Protein AF-A0A9C6TSB6-F1 (afdb_monomer_lite)

Radius of gyration: 15.81 Å; chains: 1; bounding box: 35×29×59 Å

Foldseek 3Di:
DDPFDADQDPPDRFGKGWDWDQDPQQKIWIFTDGPDDPHTQKIWIKHQPDDPVLVVVQFRIKDFMWGADPVVRDTDTDDIDTHGDDDPPDPDD

Secondary structure (DSSP, 8-state):
--------BTTB----EEEEEE-TTSEEEEEEESTT-SS--EEEEEES---HHHHHTTEEEEEEEEEEETTTTEEEEEEEEEEE---PPP---

Sequence (93 aa):
MHHGITFTTTGSRTRTRARMEESSNGNLHIVGSFKTDVDPNFKLCLTSRVSAADFNMGYCMTGTLERGCKRTNSFQVTHFAVIRRLEVPTPTT

pLDDT: mean 78.32, std 17.12, range [33.25, 95.0]

Structure (mmCIF, N/CA/C/O backbone):
data_AF-A0A9C6TSB6-F1
#
_entry.id   AF-A0A9C6TSB6-F1
#
loop_
_atom_site.group_PDB
_atom_site.id
_atom_site.type_symbol
_atom_site.label_atom_id
_atom_site.label_alt_id
_atom_site.label_comp_id
_atom_site.label_asym_id
_atom_site.label_entity_id
_atom_site.label_seq_id
_atom_site.pdbx_PDB_ins_code
_atom_site.Cartn_x
_atom_site.Cartn_y
_atom_site.Cartn_z
_atom_site.occupancy
_atom_site.B_iso_or_equiv
_atom_site.auth_seq_id
_atom_site.auth_comp_id
_atom_site.auth_asym_id
_atom_site.auth_atom_id
_atom_site.pdbx_PDB_model_num
ATOM 1 N N . MET A 1 1 ? -13.245 20.448 -3.536 1.00 3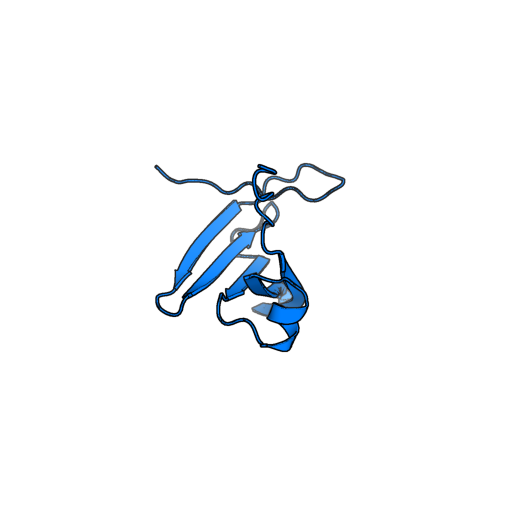3.25 1 MET A N 1
ATOM 2 C CA . MET A 1 1 ? -13.895 19.166 -3.886 1.00 33.25 1 MET A CA 1
ATOM 3 C C . MET A 1 1 ? -13.148 18.055 -3.157 1.00 33.25 1 MET A C 1
ATOM 5 O O . MET A 1 1 ? -11.970 17.878 -3.421 1.00 33.25 1 MET A O 1
ATOM 9 N N . HIS A 1 2 ? -13.764 17.379 -2.182 1.00 36.16 2 HIS A N 1
ATOM 10 C CA . HIS A 1 2 ? -13.146 16.227 -1.510 1.00 36.16 2 HIS A CA 1
ATOM 11 C C . HIS A 1 2 ? -13.446 14.969 -2.332 1.00 36.16 2 HIS A C 1
ATOM 13 O O . HIS A 1 2 ? -14.573 14.476 -2.312 1.00 36.16 2 HIS A O 1
ATOM 19 N N . HIS A 1 3 ? -12.464 14.457 -3.074 1.00 40.41 3 HIS A N 1
ATOM 20 C CA . HIS A 1 3 ? -12.601 13.172 -3.757 1.00 40.41 3 HIS A CA 1
ATOM 21 C C . HIS A 1 3 ? -12.567 12.044 -2.716 1.00 40.41 3 HIS A C 1
ATOM 23 O O . HIS A 1 3 ? -11.511 11.645 -2.234 1.00 40.41 3 HIS A O 1
ATOM 29 N N . GLY A 1 4 ? -13.747 11.570 -2.311 1.00 44.25 4 GLY A N 1
ATOM 30 C CA . GLY A 1 4 ? -13.883 10.405 -1.443 1.00 44.25 4 GLY A CA 1
ATOM 31 C C . GLY A 1 4 ? -13.622 9.125 -2.232 1.00 44.25 4 GLY A C 1
ATOM 32 O O . GLY A 1 4 ? -14.398 8.777 -3.119 1.00 44.25 4 GLY A O 1
ATOM 33 N N . ILE A 1 5 ? -12.545 8.415 -1.907 1.00 48.78 5 ILE A N 1
ATOM 34 C CA . ILE A 1 5 ? -12.221 7.129 -2.533 1.00 48.78 5 ILE A CA 1
ATOM 35 C C . ILE A 1 5 ? -13.105 6.041 -1.918 1.00 48.78 5 ILE A C 1
ATOM 37 O O . ILE A 1 5 ? -13.153 5.876 -0.699 1.00 48.78 5 ILE A O 1
ATOM 41 N N . THR A 1 6 ? -13.823 5.303 -2.766 1.00 47.38 6 THR A N 1
ATOM 42 C CA . THR A 1 6 ? -14.672 4.179 -2.351 1.00 47.38 6 THR A CA 1
ATOM 43 C C . THR A 1 6 ? -13.937 2.870 -2.605 1.00 47.38 6 THR A C 1
ATOM 45 O O . THR A 1 6 ? -13.818 2.431 -3.745 1.00 47.38 6 THR A O 1
ATOM 48 N N . PHE A 1 7 ? -13.465 2.227 -1.540 1.00 46.84 7 PHE A N 1
ATOM 49 C CA . PHE A 1 7 ? -12.916 0.873 -1.609 1.00 46.84 7 PHE A CA 1
ATOM 50 C C . PHE A 1 7 ? -14.062 -0.145 -1.623 1.00 46.84 7 PHE A C 1
ATOM 52 O O . PHE A 1 7 ? -14.988 -0.042 -0.819 1.00 46.84 7 PHE A O 1
ATOM 59 N N . THR A 1 8 ? -14.011 -1.121 -2.532 1.00 43.59 8 THR A N 1
ATOM 60 C CA . THR A 1 8 ? -14.965 -2.239 -2.597 1.00 43.59 8 THR A CA 1
ATOM 61 C C . THR A 1 8 ? -14.220 -3.552 -2.399 1.00 43.59 8 THR A C 1
ATOM 63 O O . THR A 1 8 ? -13.316 -3.878 -3.159 1.00 43.59 8 THR A O 1
ATOM 66 N N . THR A 1 9 ? -14.584 -4.303 -1.363 1.00 44.69 9 THR A N 1
ATOM 67 C CA . THR A 1 9 ? -14.160 -5.696 -1.183 1.00 44.69 9 THR A CA 1
ATOM 68 C C . THR A 1 9 ? -15.144 -6.623 -1.893 1.00 44.69 9 THR A C 1
ATOM 70 O O . THR A 1 9 ? -16.358 -6.401 -1.870 1.00 44.69 9 THR A O 1
ATOM 73 N N . THR A 1 10 ? -14.628 -7.666 -2.538 1.00 40.88 10 THR A N 1
ATOM 74 C CA . THR A 1 10 ? -15.428 -8.707 -3.188 1.00 40.88 10 THR A CA 1
ATOM 75 C C . THR A 1 10 ? -16.298 -9.419 -2.143 1.00 40.88 10 THR A C 1
ATOM 77 O O . THR A 1 10 ? -15.789 -10.014 -1.200 1.00 40.88 10 THR A O 1
ATOM 80 N N . GLY A 1 11 ? -17.627 -9.311 -2.271 1.00 45.41 11 GLY A N 1
ATOM 81 C CA . GLY A 1 11 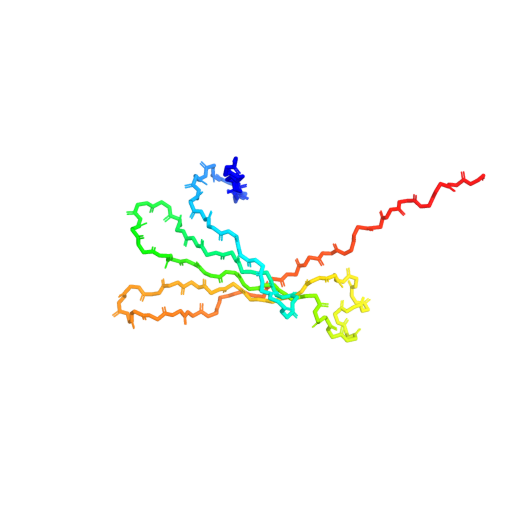? -18.603 -10.058 -1.457 1.00 45.41 11 GLY A CA 1
ATOM 82 C C . GLY A 1 11 ? -19.544 -9.230 -0.569 1.00 45.41 11 GLY A C 1
ATOM 83 O O . GLY A 1 11 ? -20.620 -9.709 -0.233 1.00 45.41 11 GLY A O 1
ATOM 84 N N . SER A 1 12 ? -19.219 -7.978 -0.221 1.00 51.47 12 SER A N 1
ATOM 85 C CA . SER A 1 12 ? -20.151 -7.084 0.492 1.00 51.47 12 SER A CA 1
ATOM 86 C C . SER A 1 12 ? -19.773 -5.617 0.307 1.00 51.47 12 SER A C 1
ATOM 88 O O . SER A 1 12 ? -18.651 -5.201 0.604 1.00 51.47 12 SER A O 1
ATOM 90 N N . ARG A 1 13 ? -20.724 -4.803 -0.169 1.00 54.81 13 ARG A N 1
ATOM 91 C CA . ARG A 1 13 ? -20.518 -3.380 -0.473 1.00 54.81 13 ARG A CA 1
ATOM 92 C C . ARG A 1 13 ? -20.461 -2.559 0.821 1.00 54.81 13 ARG A C 1
ATOM 94 O O . ARG A 1 13 ? -21.423 -1.916 1.240 1.00 54.81 13 ARG A O 1
ATOM 101 N N . THR A 1 14 ? -19.307 -2.596 1.476 1.00 57.72 14 THR A N 1
ATOM 102 C CA . THR A 1 14 ? -19.065 -1.893 2.737 1.00 57.72 14 THR A CA 1
ATOM 103 C C . THR A 1 14 ? -18.480 -0.514 2.453 1.00 57.72 14 THR A C 1
ATOM 105 O O . THR A 1 14 ? -17.426 -0.393 1.844 1.00 57.72 14 THR A O 1
ATOM 108 N N . ARG A 1 15 ? -19.169 0.551 2.883 1.00 62.44 15 ARG A N 1
ATOM 109 C CA . ARG A 1 15 ? -18.668 1.925 2.744 1.00 62.44 15 ARG A CA 1
ATOM 110 C C . ARG A 1 15 ? -17.549 2.177 3.759 1.00 62.44 15 ARG A C 1
ATOM 112 O O . ARG A 1 15 ? -17.814 2.217 4.959 1.00 62.44 15 ARG A O 1
ATOM 119 N N . THR A 1 16 ? -16.335 2.366 3.261 1.00 71.25 16 THR A N 1
ATOM 120 C CA . THR A 1 16 ? -15.146 2.744 4.038 1.00 71.25 16 THR A CA 1
ATOM 121 C C . THR A 1 16 ? -14.962 4.259 3.983 1.00 71.25 16 THR A C 1
ATOM 123 O O . THR A 1 16 ? -15.163 4.863 2.928 1.00 71.25 16 THR A O 1
ATOM 126 N N . ARG A 1 17 ? -14.597 4.889 5.105 1.00 75.88 17 ARG A N 1
ATOM 127 C CA . ARG A 1 17 ? -14.116 6.280 5.108 1.00 75.88 17 ARG A CA 1
ATOM 128 C C . ARG A 1 17 ? -12.600 6.247 5.149 1.00 75.88 17 ARG A C 1
ATOM 130 O O . ARG A 1 17 ? -12.040 5.625 6.043 1.00 75.88 17 ARG A O 1
ATOM 137 N N . ALA A 1 18 ? -11.954 6.895 4.191 1.00 81.00 18 ALA A N 1
ATOM 138 C CA . ALA A 1 18 ? -10.505 6.968 4.134 1.00 81.00 18 ALA A CA 1
ATOM 139 C C . ALA A 1 18 ? -10.059 8.317 3.579 1.00 81.00 18 ALA A C 1
ATOM 141 O O . ALA A 1 18 ? -10.748 8.914 2.746 1.00 81.00 18 ALA A O 1
ATOM 142 N N . ARG A 1 19 ? -8.896 8.769 4.038 1.00 85.12 19 ARG A N 1
ATOM 143 C CA . ARG A 1 19 ? -8.158 9.896 3.483 1.00 85.12 19 ARG A CA 1
ATOM 144 C C . ARG A 1 19 ? -6.933 9.357 2.761 1.00 85.12 19 ARG A C 1
ATOM 146 O O . ARG A 1 19 ? -6.274 8.442 3.248 1.00 85.12 19 ARG A O 1
ATOM 153 N N . MET A 1 20 ? -6.660 9.935 1.601 1.00 88.19 20 MET A N 1
ATOM 154 C CA . MET A 1 20 ? -5.440 9.703 0.848 1.00 88.19 20 MET A CA 1
ATOM 155 C C . MET A 1 20 ? -4.532 10.921 1.004 1.00 88.19 20 MET A C 1
ATOM 157 O O . MET A 1 20 ? -4.997 12.056 0.887 1.00 88.19 20 MET A O 1
ATOM 161 N N . GLU A 1 21 ? -3.262 10.674 1.289 1.00 89.31 21 GLU A N 1
ATOM 162 C CA . GLU A 1 21 ? -2.220 11.684 1.426 1.00 89.31 21 GLU A CA 1
ATOM 163 C C . GLU A 1 21 ? -0.981 11.221 0.665 1.00 89.31 21 GLU A C 1
ATOM 165 O O . GLU A 1 21 ? -0.437 10.144 0.920 1.00 89.31 21 GLU A O 1
ATOM 170 N N . GLU A 1 22 ? -0.544 12.037 -0.284 1.00 86.75 22 GLU A N 1
ATOM 171 C CA . GLU A 1 22 ? 0.741 11.860 -0.946 1.00 86.75 22 GLU A CA 1
ATOM 172 C C . GLU A 1 22 ? 1.836 12.505 -0.092 1.00 86.75 22 GLU A C 1
ATOM 174 O O . GLU A 1 22 ? 1.710 13.639 0.371 1.00 86.75 22 GLU A O 1
ATOM 179 N N . SER A 1 23 ? 2.911 11.764 0.139 1.00 84.19 23 SER A N 1
ATOM 180 C CA . SER A 1 23 ? 4.121 12.248 0.790 1.00 84.19 23 SER A CA 1
ATOM 181 C C . SER A 1 23 ? 5.129 12.712 -0.254 1.00 84.19 23 SER A C 1
ATOM 183 O O . SER A 1 23 ? 5.284 12.097 -1.307 1.00 84.19 23 SER A O 1
ATOM 185 N N . SER A 1 24 ? 5.902 13.746 0.079 1.00 79.06 24 SER A N 1
ATOM 186 C CA . SER A 1 24 ? 6.924 14.346 -0.797 1.00 79.06 24 SER A CA 1
ATOM 187 C C . SER A 1 24 ? 8.026 13.384 -1.263 1.00 79.06 24 SER A C 1
ATOM 189 O O . SER A 1 24 ? 8.797 13.705 -2.161 1.00 79.06 24 SER A O 1
ATOM 191 N N . ASN A 1 25 ? 8.119 12.197 -0.664 1.00 83.12 25 ASN A N 1
ATOM 192 C CA . ASN A 1 25 ? 9.081 11.157 -1.011 1.00 83.12 25 ASN A CA 1
ATOM 193 C C . ASN A 1 25 ? 8.565 10.145 -2.057 1.00 83.12 25 ASN A C 1
ATOM 195 O O . ASN A 1 25 ? 9.295 9.193 -2.358 1.00 83.12 25 ASN A O 1
ATOM 199 N N . GLY A 1 26 ? 7.360 10.351 -2.601 1.00 80.12 26 GLY A N 1
ATOM 200 C CA . GLY A 1 26 ? 6.713 9.458 -3.568 1.00 80.12 26 GLY A CA 1
ATOM 201 C C . GLY A 1 26 ? 5.923 8.316 -2.925 1.00 80.12 26 GLY A C 1
ATOM 202 O O . GLY A 1 26 ? 5.578 7.349 -3.607 1.00 80.12 26 GLY A O 1
ATOM 203 N N . ASN A 1 27 ? 5.660 8.401 -1.616 1.00 89.19 27 ASN A N 1
ATOM 204 C CA . ASN A 1 27 ? 4.784 7.462 -0.928 1.00 89.19 27 ASN A CA 1
ATOM 205 C C . ASN A 1 27 ? 3.340 7.958 -0.943 1.00 89.19 27 ASN A C 1
ATOM 207 O O . ASN A 1 27 ? 3.063 9.135 -0.729 1.00 89.19 27 ASN A O 1
ATOM 211 N N . LEU A 1 28 ? 2.412 7.030 -1.115 1.00 91.19 28 LEU A N 1
ATOM 212 C CA . LEU A 1 28 ? 0.984 7.249 -1.032 1.00 91.19 28 LEU A CA 1
ATOM 213 C C . LEU A 1 28 ? 0.449 6.552 0.214 1.00 91.19 28 LEU A C 1
ATOM 215 O O . LEU A 1 28 ? 0.530 5.329 0.348 1.00 91.19 28 LEU A O 1
ATOM 219 N N . HIS A 1 29 ? -0.119 7.333 1.122 1.00 90.88 29 HIS A N 1
ATOM 220 C CA . HIS A 1 29 ? -0.751 6.828 2.327 1.00 90.88 29 HIS A CA 1
ATOM 221 C C . HIS A 1 29 ? -2.263 6.907 2.189 1.00 90.88 29 HIS A C 1
ATOM 223 O O . HIS A 1 29 ? -2.826 7.952 1.877 1.00 90.88 29 HIS A O 1
ATOM 229 N N . ILE A 1 30 ? -2.933 5.793 2.452 1.00 90.88 30 ILE A N 1
ATOM 230 C CA . ILE A 1 30 ? -4.386 5.723 2.537 1.00 90.88 30 ILE A CA 1
ATOM 231 C C . ILE A 1 30 ? -4.709 5.244 3.943 1.00 90.88 30 ILE A C 1
ATOM 233 O O . ILE A 1 30 ? -4.430 4.103 4.309 1.00 90.88 30 ILE A O 1
ATOM 237 N N . VAL A 1 31 ? -5.294 6.124 4.740 1.00 88.81 31 VAL A N 1
ATOM 238 C CA . VAL A 1 31 ? -5.620 5.861 6.141 1.00 88.81 31 VAL A CA 1
ATOM 239 C C . VAL A 1 31 ? -7.125 5.946 6.295 1.00 88.81 31 VAL A C 1
ATOM 241 O O . VAL A 1 31 ? -7.748 6.899 5.822 1.00 88.81 31 VAL A O 1
ATOM 244 N N . GLY A 1 32 ? -7.735 4.955 6.931 1.00 86.00 32 GLY A N 1
ATOM 245 C CA . GLY A 1 32 ? -9.183 4.941 7.053 1.00 86.00 32 GLY A CA 1
ATOM 246 C C . GLY A 1 32 ? -9.728 3.929 8.038 1.00 86.00 32 GLY A C 1
ATOM 247 O O . GLY A 1 32 ? -8.991 3.243 8.746 1.00 86.00 32 GLY A O 1
ATOM 248 N N . SER A 1 33 ? -11.055 3.847 8.043 1.00 80.75 33 SER A N 1
ATOM 249 C CA . SER A 1 33 ? -11.816 2.976 8.927 1.00 80.75 33 SER A CA 1
ATOM 250 C C . SER A 1 33 ? -12.867 2.191 8.146 1.00 80.75 33 SER A C 1
ATOM 252 O O . SER A 1 33 ? -13.738 2.762 7.477 1.00 80.75 33 SER A O 1
ATOM 254 N N . PHE A 1 34 ? -12.819 0.865 8.251 1.00 73.62 34 PHE A N 1
ATOM 255 C CA . PHE A 1 34 ? -13.968 0.000 7.983 1.00 73.62 34 PHE A CA 1
ATOM 256 C C . PHE A 1 34 ? -15.042 0.296 9.049 1.00 73.62 34 PHE A C 1
ATOM 258 O O . PHE A 1 34 ? -14.678 0.475 10.203 1.00 73.62 34 PHE A O 1
ATOM 265 N N . LYS A 1 35 ? -16.317 0.432 8.649 1.00 68.12 35 LYS A N 1
ATOM 266 C CA . LYS A 1 35 ? -17.489 0.942 9.414 1.00 68.12 35 LYS A CA 1
ATOM 267 C C . LYS A 1 35 ? -17.408 0.995 10.965 1.00 68.12 35 LYS A C 1
ATOM 269 O O . LYS A 1 35 ? -16.958 0.063 11.614 1.00 68.12 35 LYS A O 1
ATOM 274 N N . THR A 1 36 ? -18.027 2.056 11.509 1.00 58.22 36 THR A N 1
ATOM 275 C CA . THR A 1 36 ? -18.335 2.399 12.927 1.00 58.22 36 THR A CA 1
ATOM 276 C C . THR A 1 36 ? -17.213 2.905 13.829 1.00 58.22 36 THR A C 1
ATOM 278 O O . THR A 1 36 ? -17.524 3.448 14.884 1.00 58.22 36 THR A O 1
ATOM 281 N N . ASP A 1 37 ? -15.954 2.842 13.405 1.00 60.28 37 ASP A N 1
ATOM 282 C CA . ASP A 1 37 ? -14.850 3.345 14.226 1.00 60.28 37 ASP A CA 1
ATOM 283 C C . ASP A 1 37 ? -14.471 4.788 13.910 1.00 60.28 37 ASP A C 1
ATOM 285 O O . ASP A 1 37 ? -14.338 5.167 12.745 1.00 60.28 37 ASP A O 1
ATOM 289 N N . VAL A 1 38 ? -14.315 5.582 14.975 1.00 60.03 38 VAL A N 1
ATOM 290 C CA . VAL A 1 38 ? -13.825 6.968 14.921 1.00 60.03 38 VAL A CA 1
ATOM 291 C C . VAL A 1 38 ? -12.336 6.987 14.567 1.00 60.03 38 VAL A C 1
ATOM 293 O O . VAL A 1 38 ? -11.905 7.836 13.790 1.00 60.03 38 VAL A O 1
ATOM 296 N N . ASP A 1 39 ? -11.581 6.005 15.065 1.00 62.25 39 ASP A N 1
ATOM 297 C CA . ASP A 1 39 ? -10.147 5.881 14.821 1.00 62.25 39 ASP A CA 1
ATOM 298 C C . ASP A 1 39 ? -9.845 5.088 13.541 1.00 62.25 39 ASP A C 1
ATOM 300 O O . ASP A 1 39 ? -10.582 4.144 13.209 1.00 62.25 39 ASP A O 1
ATOM 304 N N . PRO A 1 40 ? -8.752 5.417 12.823 1.00 61.81 40 PRO A N 1
ATOM 305 C CA . PRO A 1 40 ? -8.298 4.636 11.684 1.00 61.81 40 PRO A CA 1
ATOM 306 C C . PRO A 1 40 ? -8.032 3.190 12.090 1.00 61.81 40 PRO A C 1
ATOM 308 O O . PRO A 1 40 ? -7.175 2.911 12.927 1.00 61.81 40 PRO A O 1
ATOM 311 N N . ASN A 1 41 ? -8.743 2.251 11.472 1.00 81.25 41 ASN A N 1
ATOM 312 C CA . ASN A 1 41 ? -8.514 0.825 11.694 1.00 81.25 41 ASN A CA 1
ATOM 313 C C . ASN A 1 41 ? -7.670 0.181 10.592 1.00 81.25 41 ASN A C 1
ATOM 315 O O . ASN A 1 41 ? -7.362 -1.010 10.682 1.00 81.25 41 ASN A O 1
ATOM 319 N N . PHE A 1 42 ? -7.236 0.957 9.598 1.00 88.19 42 PHE A N 1
ATOM 320 C CA . PHE A 1 42 ? -6.198 0.539 8.671 1.00 88.19 42 PHE A CA 1
ATOM 321 C C . PHE A 1 42 ? -5.339 1.701 8.167 1.00 88.19 42 PHE A C 1
ATOM 323 O O . PHE A 1 42 ? -5.768 2.857 8.100 1.00 88.19 42 PHE A O 1
ATOM 330 N N . LYS A 1 43 ? -4.126 1.343 7.751 1.00 91.25 43 LYS A N 1
ATOM 331 C CA . LYS A 1 43 ? -3.182 2.197 7.040 1.00 91.25 43 LYS A CA 1
ATOM 332 C C . LYS A 1 43 ? -2.582 1.401 5.892 1.00 91.25 43 LYS A C 1
ATOM 334 O O . LYS A 1 43 ? -1.955 0.371 6.099 1.00 91.25 43 LYS A O 1
ATOM 339 N N . LEU A 1 44 ? -2.796 1.872 4.676 1.00 92.88 44 LEU A N 1
ATOM 340 C CA . LEU A 1 44 ? -2.152 1.364 3.477 1.00 92.88 44 LEU A CA 1
ATOM 341 C C . LEU A 1 44 ? -1.042 2.340 3.094 1.00 92.88 44 LEU A C 1
ATOM 343 O O . LEU A 1 44 ? -1.286 3.535 2.935 1.00 92.88 44 LEU A O 1
ATOM 347 N N . CYS A 1 45 ? 0.176 1.828 2.983 1.00 94.06 45 CYS A N 1
ATOM 348 C C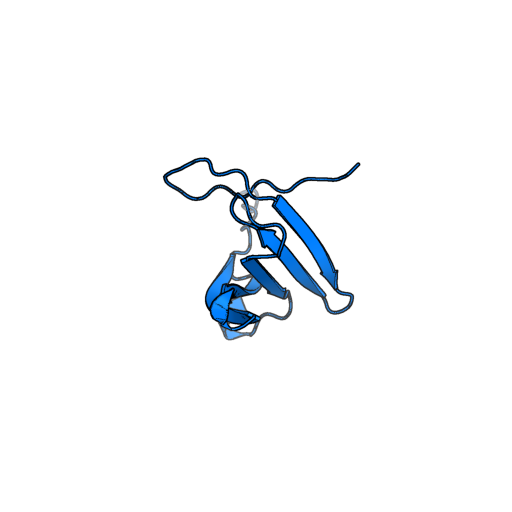A . CYS A 1 45 ? 1.332 2.547 2.471 1.00 94.06 45 CYS A CA 1
ATOM 349 C C . CYS A 1 45 ? 1.693 1.952 1.115 1.00 94.06 45 CYS A C 1
ATOM 351 O O . CYS A 1 45 ? 1.852 0.738 1.007 1.00 94.06 45 CYS A O 1
ATOM 353 N N . LEU A 1 46 ? 1.825 2.794 0.100 1.00 94.69 46 LEU A N 1
ATOM 354 C CA . LEU A 1 46 ? 2.334 2.433 -1.216 1.00 94.69 46 LEU A CA 1
ATOM 355 C C . LEU A 1 46 ? 3.508 3.348 -1.547 1.00 94.69 46 LEU A C 1
ATOM 357 O O . LEU A 1 46 ? 3.509 4.514 -1.167 1.00 94.69 46 LEU A O 1
ATOM 361 N N . THR A 1 47 ? 4.504 2.843 -2.258 1.00 93.69 47 THR A N 1
ATOM 362 C CA . THR A 1 47 ? 5.644 3.623 -2.732 1.00 93.69 47 THR A CA 1
ATOM 363 C C . THR A 1 47 ? 5.911 3.332 -4.195 1.00 93.69 47 THR A C 1
ATOM 365 O O . THR A 1 47 ? 5.804 2.189 -4.643 1.00 93.69 47 THR A O 1
ATOM 368 N N . SER A 1 48 ? 6.282 4.373 -4.935 1.00 90.88 48 SER A N 1
ATOM 369 C CA . SER A 1 48 ? 6.820 4.253 -6.292 1.00 90.88 48 SER A CA 1
ATOM 370 C C . SER A 1 48 ? 8.287 3.813 -6.312 1.00 90.88 48 SER A C 1
ATOM 372 O O . SER A 1 48 ? 8.824 3.508 -7.375 1.00 90.88 48 SER A O 1
ATOM 374 N N . ARG A 1 49 ? 8.951 3.740 -5.149 1.00 91.69 49 ARG A N 1
ATOM 375 C CA . ARG A 1 49 ? 10.317 3.214 -5.007 1.00 91.69 49 ARG A CA 1
ATOM 376 C C . ARG A 1 49 ? 10.302 1.689 -5.010 1.00 91.69 49 ARG A C 1
ATOM 378 O O . ARG A 1 49 ? 10.544 1.042 -3.994 1.00 91.69 49 ARG A O 1
ATOM 385 N N . VAL A 1 50 ? 9.972 1.126 -6.163 1.00 92.12 50 VAL A N 1
ATOM 386 C CA . VAL A 1 50 ? 9.893 -0.320 -6.372 1.00 92.12 50 VAL A CA 1
ATOM 387 C C . VAL A 1 50 ? 11.289 -0.928 -6.495 1.00 92.12 50 VAL A C 1
ATOM 389 O O . VAL A 1 50 ? 12.178 -0.345 -7.117 1.00 92.12 50 VAL A O 1
ATOM 392 N N . SER A 1 51 ? 11.490 -2.111 -5.910 1.00 92.38 51 SER A N 1
ATOM 393 C CA . SER A 1 51 ? 12.735 -2.865 -6.083 1.00 92.38 51 SER A CA 1
ATOM 394 C C . SER A 1 51 ? 12.875 -3.366 -7.526 1.00 92.38 51 SER A C 1
ATOM 396 O O . SER A 1 51 ? 11.879 -3.517 -8.234 1.00 92.38 51 SER A O 1
ATOM 398 N N . ALA A 1 52 ? 14.096 -3.689 -7.966 1.00 94.25 52 ALA A N 1
ATOM 399 C CA . ALA A 1 52 ? 14.308 -4.271 -9.296 1.00 94.25 52 ALA A CA 1
ATOM 400 C C . ALA A 1 52 ? 13.537 -5.594 -9.486 1.00 94.25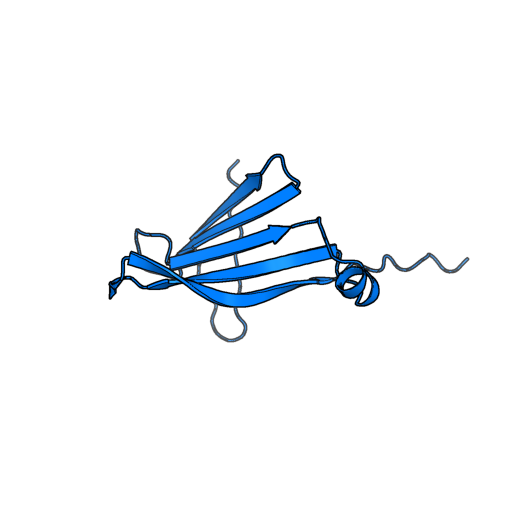 52 ALA A C 1
ATOM 402 O O . ALA A 1 52 ? 13.018 -5.860 -10.567 1.00 94.25 52 ALA A O 1
ATOM 403 N N . ALA A 1 53 ? 13.412 -6.399 -8.425 1.00 94.56 53 ALA A N 1
ATOM 404 C CA . ALA A 1 53 ? 12.644 -7.641 -8.454 1.00 94.56 53 ALA A CA 1
ATOM 405 C C . ALA A 1 53 ? 11.142 -7.376 -8.654 1.00 94.56 53 ALA A C 1
ATOM 407 O O . ALA A 1 53 ? 10.522 -7.975 -9.529 1.00 94.56 53 ALA A O 1
ATOM 408 N N . ASP A 1 54 ? 10.570 -6.437 -7.899 1.00 92.19 54 ASP A N 1
ATOM 409 C CA . ASP A 1 54 ? 9.157 -6.061 -8.026 1.00 92.19 54 ASP A CA 1
ATOM 410 C C . ASP A 1 54 ? 8.849 -5.400 -9.369 1.00 92.19 54 ASP A C 1
ATOM 412 O O . ASP A 1 54 ? 7.804 -5.651 -9.974 1.00 92.19 54 ASP A O 1
ATOM 416 N N . PHE A 1 55 ? 9.783 -4.592 -9.870 1.00 92.25 55 PHE A N 1
ATOM 417 C CA . PHE A 1 55 ? 9.688 -3.993 -11.192 1.00 92.25 55 PHE A CA 1
ATOM 418 C C . PHE A 1 55 ? 9.670 -5.060 -12.293 1.00 92.25 55 PHE A C 1
ATOM 420 O O . PHE A 1 55 ? 8.830 -4.994 -13.191 1.00 92.25 55 PHE A O 1
ATOM 427 N N . ASN A 1 56 ? 10.532 -6.077 -12.193 1.00 94.44 56 ASN A N 1
ATOM 428 C CA . ASN A 1 56 ? 10.561 -7.207 -13.126 1.00 94.44 56 ASN A CA 1
ATOM 429 C C . ASN A 1 56 ? 9.287 -8.063 -13.060 1.00 94.44 56 ASN A C 1
ATOM 431 O O . ASN A 1 56 ? 8.903 -8.665 -14.058 1.00 94.44 56 ASN A O 1
ATOM 435 N N . MET A 1 57 ? 8.594 -8.080 -11.918 1.00 92.19 57 MET A N 1
ATOM 436 C CA . MET A 1 57 ? 7.267 -8.696 -11.781 1.00 92.19 57 MET A CA 1
ATOM 437 C C . MET A 1 57 ? 6.127 -7.830 -12.351 1.00 92.19 57 MET A C 1
ATOM 439 O O . MET A 1 57 ? 4.963 -8.240 -12.327 1.00 92.19 57 MET A O 1
ATOM 443 N N . GLY A 1 58 ? 6.442 -6.644 -12.880 1.00 92.62 58 GLY A N 1
ATOM 444 C CA . GLY A 1 58 ? 5.486 -5.744 -13.517 1.00 92.62 58 GLY A CA 1
ATOM 445 C C . GLY A 1 58 ? 4.750 -4.823 -12.545 1.00 92.62 58 GLY A C 1
ATOM 446 O O . GLY A 1 58 ? 3.693 -4.297 -12.899 1.00 92.62 58 GLY A O 1
ATOM 447 N N . TYR A 1 59 ? 5.261 -4.605 -11.331 1.00 93.56 59 TYR A N 1
ATOM 448 C CA . TYR A 1 59 ? 4.649 -3.688 -10.366 1.00 93.56 59 TYR A CA 1
ATOM 449 C C . TYR A 1 59 ? 5.154 -2.248 -10.543 1.00 93.56 59 TYR A C 1
ATOM 451 O O . TYR A 1 59 ? 6.335 -2.012 -10.789 1.00 93.56 59 TYR A O 1
ATOM 459 N N . CYS A 1 60 ? 4.248 -1.272 -10.432 1.00 91.62 60 CYS A N 1
ATOM 460 C CA . CYS A 1 60 ? 4.575 0.161 -10.433 1.00 91.62 60 CYS A CA 1
ATOM 461 C C . CYS A 1 60 ? 4.580 0.775 -9.032 1.00 91.62 60 CYS A C 1
ATOM 463 O O . CYS A 1 60 ? 5.202 1.813 -8.827 1.00 91.62 60 CYS A O 1
ATOM 465 N N . MET A 1 61 ? 3.890 0.149 -8.079 1.00 93.12 61 MET A N 1
ATOM 466 C CA . MET A 1 61 ? 3.935 0.523 -6.673 1.00 93.12 61 MET A CA 1
ATOM 467 C C . MET A 1 61 ? 3.862 -0.720 -5.800 1.00 93.12 61 MET A C 1
ATOM 469 O O . MET A 1 61 ? 3.153 -1.677 -6.125 1.00 93.12 61 MET A O 1
ATOM 473 N N . THR A 1 62 ? 4.554 -0.676 -4.670 1.00 95.00 62 THR A N 1
ATOM 474 C CA . THR A 1 62 ? 4.528 -1.726 -3.649 1.00 95.00 62 THR A CA 1
ATOM 475 C C . THR A 1 62 ? 4.359 -1.118 -2.269 1.00 95.00 62 THR A C 1
ATOM 477 O O . THR A 1 62 ? 4.559 0.078 -2.067 1.00 95.00 62 THR A O 1
ATOM 480 N N . GLY A 1 63 ? 3.976 -1.934 -1.298 1.00 94.75 63 GLY A N 1
ATOM 481 C CA . GLY A 1 63 ? 3.962 -1.535 0.095 1.00 94.75 63 GLY A CA 1
ATOM 482 C C . GLY A 1 63 ? 3.165 -2.495 0.959 1.00 94.75 63 GLY A C 1
ATOM 483 O O . GLY A 1 63 ? 3.131 -3.701 0.705 1.00 94.75 63 GLY A O 1
ATOM 484 N N . THR A 1 64 ? 2.554 -1.971 2.013 1.00 95.00 64 THR A N 1
ATOM 485 C CA . THR A 1 64 ? 1.967 -2.777 3.085 1.00 95.00 64 THR A CA 1
ATOM 486 C C . THR A 1 64 ? 0.608 -2.249 3.512 1.00 95.00 64 THR A C 1
ATOM 488 O O . THR A 1 64 ? 0.354 -1.043 3.539 1.00 95.00 64 THR A O 1
ATOM 491 N N . LEU A 1 65 ? -0.270 -3.182 3.873 1.00 91.94 65 LEU A N 1
ATOM 492 C CA . LEU A 1 65 ? -1.525 -2.902 4.551 1.00 91.94 65 LEU A CA 1
ATOM 493 C C . LEU A 1 65 ? -1.393 -3.271 6.024 1.00 91.94 65 LEU A C 1
ATOM 495 O O . LEU A 1 65 ? -1.240 -4.442 6.388 1.00 91.94 65 LEU A O 1
ATOM 499 N N . GLU A 1 66 ? -1.526 -2.267 6.870 1.00 92.69 66 GLU A N 1
ATOM 500 C CA . GLU A 1 66 ? -1.552 -2.396 8.313 1.00 92.69 66 GLU A CA 1
ATOM 501 C C . GLU A 1 66 ? -2.987 -2.299 8.822 1.00 92.69 66 GLU A C 1
ATOM 503 O O . GLU A 1 66 ? -3.760 -1.445 8.385 1.00 92.69 66 GLU A O 1
ATOM 508 N N . ARG A 1 67 ? -3.341 -3.157 9.778 1.00 87.81 67 ARG A N 1
ATOM 509 C CA . ARG A 1 67 ? -4.614 -3.106 10.497 1.00 87.81 67 ARG A CA 1
ATOM 510 C C . ARG A 1 67 ? -4.375 -2.623 11.922 1.00 87.81 67 ARG A C 1
ATOM 512 O O . ARG A 1 67 ? -3.463 -3.099 12.594 1.00 87.81 67 ARG A O 1
ATOM 519 N N . GLY A 1 68 ? -5.209 -1.700 12.384 1.00 86.94 68 GLY A N 1
ATOM 520 C CA . GLY A 1 68 ? -5.199 -1.222 13.762 1.00 86.94 68 GLY A CA 1
ATOM 521 C C . GLY A 1 68 ? -5.783 -2.264 14.720 1.00 86.94 68 GLY A C 1
ATOM 522 O O . GLY A 1 68 ? -6.865 -2.810 14.484 1.00 86.94 68 GLY A O 1
ATOM 523 N N . CYS A 1 69 ? -5.082 -2.525 15.820 1.00 79.31 69 CYS A N 1
ATOM 524 C CA . CYS A 1 69 ? -5.547 -3.322 16.948 1.00 79.31 69 CYS A CA 1
ATOM 525 C C . CYS A 1 69 ? -5.923 -2.389 18.104 1.00 79.31 69 CYS A C 1
ATOM 527 O O . CYS A 1 69 ? -5.056 -1.843 18.786 1.00 79.31 69 CYS A O 1
ATOM 529 N N . LYS A 1 70 ? -7.227 -2.243 18.370 1.00 73.56 70 LYS A N 1
ATOM 530 C CA . LYS A 1 70 ? -7.733 -1.360 19.437 1.00 73.56 70 LYS A CA 1
ATOM 531 C C . LYS A 1 70 ? -7.212 -1.719 20.825 1.00 73.56 70 LYS A C 1
ATOM 533 O O . LYS A 1 70 ? -6.956 -0.838 21.630 1.00 73.56 70 LYS A O 1
ATOM 538 N N . ARG A 1 71 ? -7.043 -3.017 21.101 1.00 77.12 71 ARG A N 1
ATOM 539 C CA . ARG A 1 71 ? -6.590 -3.509 22.411 1.00 77.12 71 ARG A CA 1
ATOM 540 C C . ARG A 1 71 ? -5.179 -3.035 22.753 1.00 77.12 71 ARG A C 1
ATOM 542 O O . ARG A 1 71 ? -4.888 -2.803 23.917 1.00 77.12 71 ARG A O 1
ATOM 549 N N . THR A 1 72 ? -4.309 -2.936 21.754 1.00 82.06 72 THR A N 1
ATOM 550 C CA . THR A 1 72 ? -2.889 -2.598 21.935 1.00 82.06 72 THR A CA 1
AT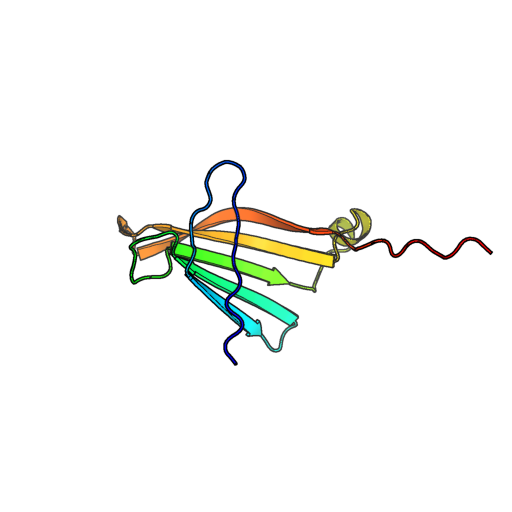OM 551 C C . THR A 1 72 ? -2.548 -1.201 21.429 1.00 82.06 72 THR A C 1
ATOM 553 O O . THR A 1 72 ? -1.391 -0.809 21.505 1.00 82.06 72 THR A O 1
ATOM 556 N N . ASN A 1 73 ? -3.538 -0.471 20.899 1.00 80.31 73 ASN A N 1
ATOM 557 C CA . ASN A 1 73 ? -3.374 0.815 20.225 1.00 80.31 73 ASN A CA 1
ATOM 558 C C . ASN A 1 73 ? -2.197 0.822 19.229 1.00 80.31 73 ASN A C 1
ATOM 560 O O . ASN A 1 73 ? -1.382 1.741 19.196 1.00 80.31 73 ASN A O 1
ATOM 564 N N . SER A 1 74 ? -2.065 -0.257 18.454 1.00 85.38 74 SER A N 1
ATOM 565 C CA . SER A 1 74 ? -0.943 -0.454 17.538 1.00 85.38 74 SER A CA 1
ATOM 566 C C . SER A 1 74 ? -1.413 -0.922 16.169 1.00 85.38 74 SER A C 1
ATOM 568 O O . SER A 1 74 ? -2.477 -1.529 16.029 1.00 85.38 74 SER A O 1
ATOM 570 N N . PHE A 1 75 ? -0.605 -0.641 15.153 1.00 87.31 75 PHE A N 1
ATOM 571 C CA . PHE A 1 75 ? -0.801 -1.148 13.803 1.00 87.31 75 PHE A CA 1
ATOM 572 C C . PHE A 1 75 ? 0.037 -2.406 13.596 1.00 87.31 75 PHE A C 1
ATOM 574 O O . PHE A 1 75 ? 1.192 -2.470 14.013 1.00 87.31 75 PHE A O 1
ATOM 581 N N . GLN A 1 76 ? -0.558 -3.411 12.963 1.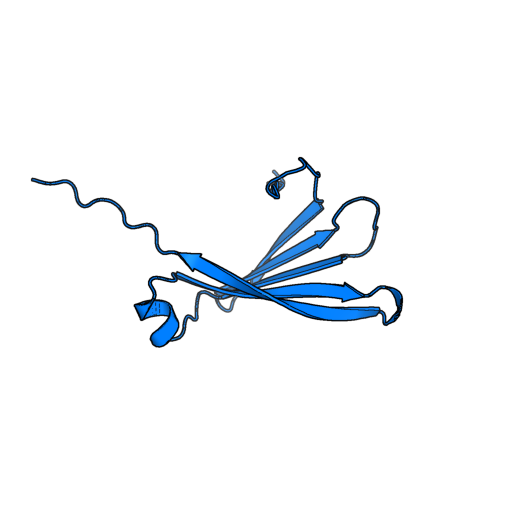00 89.38 76 GLN A N 1
ATOM 582 C CA . GLN A 1 76 ? 0.128 -4.636 12.574 1.00 89.38 76 GLN A CA 1
ATOM 583 C C . GLN A 1 76 ? 0.011 -4.820 11.064 1.00 89.38 76 GLN A C 1
ATOM 585 O O . GLN A 1 76 ? -1.092 -4.763 10.516 1.00 89.38 76 GLN A O 1
ATOM 590 N N . VAL A 1 77 ? 1.141 -5.060 10.396 1.00 91.81 77 VAL A N 1
ATOM 591 C CA . VAL A 1 77 ? 1.162 -5.432 8.976 1.00 91.81 77 VAL A CA 1
ATOM 592 C C . VAL A 1 77 ? 0.414 -6.747 8.801 1.00 91.81 77 VAL A C 1
ATOM 594 O O . VAL A 1 77 ? 0.686 -7.727 9.489 1.00 91.81 77 VAL A O 1
ATOM 597 N N . THR A 1 78 ? -0.528 -6.763 7.865 1.00 90.38 78 THR A N 1
ATOM 598 C CA . THR A 1 78 ? -1.341 -7.948 7.565 1.00 90.38 78 THR A CA 1
ATOM 599 C C . THR A 1 78 ? -1.109 -8.473 6.157 1.00 90.38 78 THR A C 1
ATOM 601 O O . THR A 1 78 ? -1.178 -9.678 5.950 1.00 90.38 78 THR A O 1
ATOM 604 N N . HIS A 1 79 ? -0.845 -7.587 5.191 1.00 89.75 79 HIS A N 1
ATOM 605 C CA . HIS A 1 79 ? -0.698 -7.955 3.785 1.00 89.75 79 HIS A CA 1
ATOM 606 C C . HIS A 1 79 ? 0.357 -7.093 3.098 1.00 89.75 79 HIS A C 1
ATOM 608 O O . HIS A 1 79 ? 0.526 -5.914 3.427 1.00 89.75 79 HIS A O 1
ATOM 614 N N . PHE A 1 80 ? 0.995 -7.668 2.082 1.00 92.62 80 PHE A N 1
ATOM 615 C CA . PHE A 1 80 ? 1.695 -6.904 1.058 1.00 92.62 80 PHE A CA 1
ATOM 616 C C . PHE A 1 80 ? 0.687 -6.365 0.044 1.00 92.62 80 PHE A C 1
ATOM 618 O O . PHE A 1 80 ? -0.264 -7.052 -0.331 1.00 92.62 80 PHE A O 1
ATOM 625 N N . ALA A 1 81 ? 0.891 -5.126 -0.382 1.00 93.31 81 ALA A N 1
ATOM 626 C CA . ALA A 1 81 ? 0.072 -4.459 -1.377 1.00 93.31 81 ALA A CA 1
ATOM 627 C C . ALA A 1 81 ? 0.930 -4.142 -2.599 1.00 93.31 81 ALA A C 1
ATOM 629 O O . ALA A 1 81 ? 2.035 -3.620 -2.471 1.00 93.31 81 ALA A O 1
ATOM 630 N N . VAL A 1 82 ? 0.414 -4.457 -3.783 1.00 94.00 82 VAL A N 1
ATOM 631 C CA . VAL A 1 82 ? 1.101 -4.213 -5.052 1.00 94.00 82 VAL A CA 1
ATOM 632 C C . VAL A 1 82 ? 0.119 -3.654 -6.071 1.00 94.00 82 VAL A C 1
ATOM 634 O O . VAL A 1 82 ? -1.046 -4.053 -6.109 1.00 94.00 82 VAL A O 1
ATOM 637 N N . ILE A 1 83 ? 0.589 -2.734 -6.906 1.00 92.25 83 ILE A N 1
ATOM 638 C CA . ILE A 1 83 ? -0.154 -2.214 -8.054 1.00 92.25 83 ILE A CA 1
ATOM 639 C C . ILE A 1 83 ? 0.626 -2.587 -9.308 1.00 92.25 83 ILE A C 1
ATOM 641 O O . ILE A 1 83 ? 1.820 -2.307 -9.414 1.00 92.25 83 ILE A O 1
ATOM 645 N N . ARG A 1 84 ? -0.052 -3.244 -10.252 1.00 91.94 84 ARG A N 1
ATOM 646 C CA . ARG A 1 84 ? 0.525 -3.622 -11.546 1.00 91.94 84 ARG A CA 1
ATOM 647 C C . ARG A 1 84 ? 0.613 -2.414 -12.471 1.00 91.94 84 ARG A C 1
ATOM 649 O O . ARG A 1 84 ? -0.264 -1.551 -12.468 1.00 91.94 84 ARG A O 1
ATOM 656 N N . ARG A 1 85 ? 1.657 -2.386 -13.296 1.00 90.56 85 ARG A N 1
ATOM 657 C CA . ARG A 1 85 ? 1.757 -1.481 -14.440 1.00 90.56 85 ARG A CA 1
ATOM 658 C C . ARG A 1 85 ? 0.594 -1.775 -15.384 1.00 90.56 85 ARG A C 1
ATOM 660 O O . ARG A 1 85 ? 0.347 -2.929 -15.720 1.00 90.56 85 ARG A O 1
ATOM 667 N N . LEU A 1 86 ? -0.116 -0.731 -15.798 1.00 82.69 86 LEU A N 1
ATOM 668 C CA . LEU A 1 86 ? -1.049 -0.845 -16.909 1.00 82.69 86 LEU A CA 1
ATOM 669 C C . LEU A 1 86 ? -0.211 -0.958 -18.181 1.00 82.69 86 LEU A C 1
ATOM 671 O O . LEU A 1 86 ? 0.493 -0.015 -18.544 1.00 82.69 86 LEU A O 1
ATOM 675 N N . GLU A 1 87 ? -0.251 -2.117 -18.829 1.00 72.50 87 GLU A N 1
ATOM 676 C CA . GLU A 1 87 ? 0.198 -2.220 -20.210 1.00 72.50 87 GLU A CA 1
ATOM 677 C C . GLU A 1 87 ? -0.805 -1.435 -21.052 1.00 72.50 87 GLU A C 1
ATOM 679 O O . GLU A 1 87 ? -1.954 -1.843 -21.215 1.00 72.50 87 GLU A O 1
ATOM 684 N N . VAL A 1 88 ? -0.403 -0.256 -21.527 1.00 71.19 88 VAL A N 1
ATOM 685 C CA . VAL A 1 88 ? -1.140 0.408 -22.600 1.00 71.19 88 VAL A CA 1
ATOM 686 C C . VAL A 1 88 ? -0.903 -0.457 -23.836 1.00 71.19 88 VAL A C 1
ATOM 688 O O . VAL A 1 88 ? 0.263 -0.610 -24.210 1.00 71.19 88 VAL A O 1
ATOM 691 N N . PRO A 1 89 ? -1.943 -1.046 -24.457 1.00 63.81 89 PRO A N 1
ATOM 692 C CA . PRO A 1 89 ? -1.756 -1.778 -25.697 1.00 63.81 89 PRO A CA 1
ATOM 693 C C . PRO A 1 89 ? -1.093 -0.833 -26.694 1.00 63.81 89 PRO A C 1
ATOM 695 O O . PRO A 1 89 ? -1.632 0.235 -26.992 1.00 63.81 89 PRO A O 1
ATOM 698 N N . THR A 1 90 ? 0.096 -1.186 -27.177 1.00 65.00 90 THR A N 1
ATOM 699 C CA . THR A 1 90 ? 0.683 -0.495 -28.323 1.00 65.00 90 THR A CA 1
ATOM 700 C C . THR A 1 90 ? -0.315 -0.599 -29.473 1.00 65.00 90 THR A C 1
ATOM 702 O O . THR A 1 90 ? -0.730 -1.722 -29.776 1.00 65.00 90 THR A O 1
ATOM 705 N N . PRO A 1 91 ? -0.730 0.513 -30.105 1.00 68.62 91 PRO A N 1
ATOM 706 C CA . PRO A 1 91 ? -1.551 0.424 -31.299 1.00 68.62 91 PRO A CA 1
ATOM 707 C C . PRO A 1 91 ? -0.770 -0.381 -32.343 1.00 68.62 91 PRO A C 1
ATOM 709 O O . PRO A 1 91 ? 0.309 0.028 -32.770 1.00 68.62 91 PRO A O 1
ATOM 712 N N . THR A 1 92 ? -1.280 -1.561 -32.697 1.00 69.88 92 THR A N 1
ATOM 713 C CA . THR A 1 92 ? -0.802 -2.333 -33.846 1.00 69.88 92 THR A CA 1
ATOM 714 C C . THR A 1 92 ? -0.952 -1.454 -35.081 1.00 69.88 92 THR A C 1
ATOM 716 O O . THR A 1 92 ? -2.068 -1.042 -35.397 1.00 69.88 92 THR A O 1
ATOM 719 N N . THR A 1 93 ? 0.184 -1.104 -35.690 1.00 66.56 93 THR A N 1
ATOM 720 C CA . THR A 1 93 ? 0.256 -0.385 -36.971 1.00 66.56 93 THR A CA 1
ATOM 721 C C . THR A 1 93 ? -0.224 -1.279 -38.104 1.00 66.56 93 THR A C 1
ATOM 723 O O . THR A 1 93 ? 0.063 -2.496 -38.034 1.00 66.56 93 THR A O 1
#

Organism: Frankliniella occidentalis (NCBI:txid133901)